Protein AF-A0AAN4NTK8-F1 (afdb_monomer_lite)

Sequence (173 aa):
MRVIFLRKEYLSLLPSMIASLFSANGVAAAIDLCQGYDIKASCHASRQSLSGITQVWSIADGQWLVFSDMTNNASGGAVFLQQGAEFTLSPENETGMTLFANNTVSGEYNNGGAIFAKENSTLNLTDVIFSGNVAGGYGGAIYSSGTNDTGAIDLRVTNAVFRNNIANGRVSQ

InterPro domains:
  IPR003368 Polymorphic outer membrane protein repeat [PF02415] (98-118)
  IPR003368 Polymorphic outer membrane protein repeat [PF02415] (127-145)
  IPR003368 Polymorphic outer membrane protein repeat [TIGR01376] (98-122)
  IPR003368 Polymorphic outer membrane protein repeat [TIGR01376] (124-146)
  IPR011050 Pectin lyase fold/virulence factor [SSF51126] (63-169)

Structure (mmCIF, N/CA/C/O backbone):
data_AF-A0AAN4NTK8-F1
#
_entry.id   AF-A0AAN4NTK8-F1
#
loop_
_atom_site.group_PDB
_atom_site.id
_atom_site.type_symbol
_atom_site.label_atom_id
_atom_site.label_alt_id
_atom_site.label_comp_id
_atom_site.label_asym_id
_atom_site.label_entity_id
_atom_site.label_seq_id
_atom_site.pdbx_PDB_ins_code
_atom_site.Cartn_x
_atom_site.Cartn_y
_atom_site.Cartn_z
_atom_site.occupancy
_atom_site.B_iso_or_equiv
_atom_site.auth_seq_id
_atom_site.auth_comp_id
_atom_site.auth_asym_id
_atom_site.auth_atom_id
_atom_site.pdbx_PDB_model_num
ATOM 1 N N . MET A 1 1 ? -1.405 -27.296 19.960 1.00 34.66 1 MET A N 1
ATOM 2 C CA . MET A 1 1 ? -2.327 -26.317 20.574 1.00 34.66 1 MET A CA 1
ATOM 3 C C . MET A 1 1 ? -2.120 -24.988 19.863 1.00 34.66 1 MET A C 1
ATOM 5 O O . MET A 1 1 ? -1.056 -24.406 20.000 1.00 34.66 1 MET A O 1
ATOM 9 N N . ARG A 1 2 ? -3.049 -24.586 18.989 1.00 31.59 2 ARG A N 1
ATOM 10 C CA . ARG A 1 2 ? -2.942 -23.360 18.183 1.00 31.59 2 ARG A CA 1
ATOM 11 C C . ARG A 1 2 ? -3.870 -22.336 18.824 1.00 31.59 2 ARG A C 1
ATOM 13 O O . ARG A 1 2 ? -5.082 -22.516 18.787 1.00 31.59 2 ARG A O 1
ATOM 20 N N . VAL A 1 3 ? -3.300 -21.342 19.496 1.00 30.58 3 VAL A N 1
ATOM 21 C CA . VAL A 1 3 ? -4.074 -20.270 20.128 1.00 30.58 3 VAL A CA 1
ATOM 22 C C . VAL A 1 3 ? -4.470 -19.297 19.024 1.00 30.58 3 VAL A C 1
ATOM 24 O O . VAL A 1 3 ? -3.618 -18.635 18.439 1.00 30.58 3 VAL A O 1
ATOM 27 N N . ILE A 1 4 ? -5.757 -19.286 18.687 1.00 40.16 4 ILE A N 1
ATOM 28 C CA . ILE A 1 4 ? -6.352 -18.325 17.760 1.00 40.16 4 ILE A CA 1
ATOM 29 C C . ILE A 1 4 ? -6.964 -17.230 18.633 1.00 40.16 4 ILE A C 1
ATOM 31 O O . ILE A 1 4 ? -7.921 -17.488 19.361 1.00 40.16 4 ILE A O 1
ATOM 35 N N . PHE A 1 5 ? -6.398 -16.025 18.596 1.00 38.41 5 PHE A N 1
ATOM 36 C CA . PHE A 1 5 ? -7.017 -14.856 19.215 1.00 38.41 5 PHE A CA 1
ATOM 37 C C . PHE A 1 5 ? -8.165 -14.392 18.314 1.00 38.41 5 PHE A C 1
ATOM 39 O O . PHE A 1 5 ? -7.945 -13.821 17.251 1.00 38.41 5 PHE A O 1
ATOM 46 N N . LEU A 1 6 ? -9.396 -14.708 18.713 1.00 38.41 6 LEU A N 1
ATOM 47 C CA . LEU A 1 6 ? -10.615 -14.318 18.008 1.00 38.41 6 LEU A CA 1
ATOM 48 C C . LEU A 1 6 ? -11.187 -13.054 18.664 1.00 38.41 6 LEU A C 1
ATOM 50 O O . LEU A 1 6 ? -11.708 -13.123 19.779 1.00 38.41 6 LEU A O 1
ATOM 54 N N . ARG A 1 7 ? -11.127 -11.903 17.978 1.00 54.16 7 ARG A N 1
ATOM 55 C CA . ARG A 1 7 ? -11.935 -10.727 18.345 1.00 54.16 7 ARG A CA 1
ATOM 56 C C . ARG A 1 7 ? -13.383 -11.044 17.960 1.00 54.16 7 ARG A C 1
ATOM 58 O O . ARG A 1 7 ? -13.676 -11.323 16.799 1.00 54.16 7 ARG A O 1
ATOM 65 N 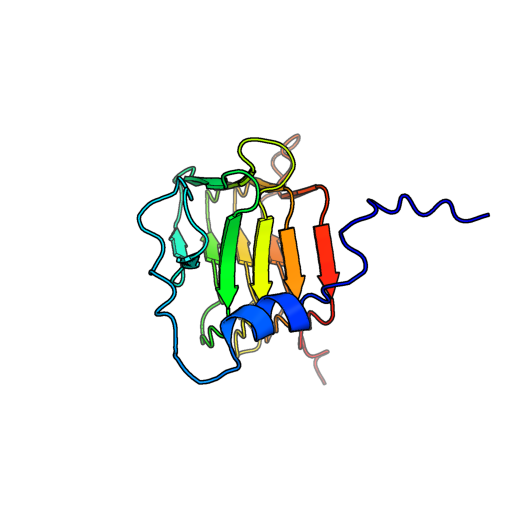N . LYS A 1 8 ? -14.266 -11.057 18.960 1.00 36.72 8 LYS A N 1
ATOM 66 C CA . LYS A 1 8 ? -15.611 -11.668 18.968 1.00 36.72 8 LYS A CA 1
ATOM 67 C C . LYS A 1 8 ? -16.603 -11.151 17.906 1.00 36.72 8 LYS A C 1
ATOM 69 O O . LYS A 1 8 ? -17.665 -11.741 17.760 1.00 36.72 8 LYS A O 1
ATOM 74 N N . GLU A 1 9 ? -16.255 -10.109 17.155 1.00 38.84 9 GLU A N 1
ATOM 75 C CA . GLU A 1 9 ? -17.143 -9.446 16.187 1.00 38.84 9 GLU A CA 1
ATOM 76 C C . GLU A 1 9 ? -16.691 -9.573 14.721 1.00 38.84 9 GLU A C 1
ATOM 78 O O . GLU A 1 9 ? -17.454 -9.255 13.819 1.00 38.84 9 GLU A O 1
ATOM 83 N N . TYR A 1 10 ? -15.497 -10.113 14.448 1.00 48.19 10 TYR A N 1
ATOM 84 C CA . TYR A 1 10 ? -14.993 -10.273 13.072 1.00 48.19 10 TYR A CA 1
ATOM 85 C C . TYR A 1 10 ? -15.469 -11.557 12.371 1.00 48.19 10 TYR A C 1
ATOM 87 O O . TYR A 1 10 ? -15.233 -11.744 11.179 1.00 48.19 10 TYR A O 1
ATOM 95 N N . LEU A 1 11 ? -16.123 -12.468 13.101 1.00 39.47 11 LEU A N 1
ATOM 96 C CA . LEU A 1 11 ? -16.438 -13.818 12.618 1.00 39.47 11 LEU A CA 1
ATOM 97 C C . LEU A 1 11 ? -17.642 -13.876 11.654 1.00 39.47 11 LEU A C 1
ATOM 99 O O . LEU A 1 11 ? -17.838 -14.907 11.016 1.00 39.47 11 LEU A O 1
ATOM 103 N N . SER A 1 12 ? -18.443 -12.815 11.510 1.00 41.75 12 SER A N 1
ATOM 104 C CA . SER A 1 12 ? -19.667 -12.867 10.690 1.00 41.75 12 SER A CA 1
ATOM 105 C C . SER A 1 12 ? -19.559 -12.222 9.311 1.00 41.75 12 SER A C 1
ATOM 107 O O . SER A 1 12 ? -20.428 -12.475 8.484 1.00 41.75 12 SER A O 1
ATOM 109 N N . LEU A 1 13 ? -18.519 -11.438 9.022 1.00 44.69 13 LEU A N 1
ATOM 110 C CA . LEU A 1 13 ? -18.407 -10.722 7.754 1.00 44.69 13 LEU A CA 1
ATOM 111 C C . LEU A 1 13 ? -17.110 -11.119 7.046 1.00 44.69 13 LEU A C 1
ATOM 113 O O . LEU A 1 13 ? -16.041 -10.556 7.263 1.00 44.69 13 LEU A O 1
ATOM 117 N N . LEU A 1 14 ? -17.203 -12.128 6.178 1.00 47.88 14 LEU A N 1
ATOM 118 C CA . LEU A 1 14 ? -16.151 -12.423 5.202 1.00 47.88 14 LEU A CA 1
ATOM 119 C C . LEU A 1 14 ? -15.798 -11.128 4.434 1.00 47.88 14 LEU A C 1
ATOM 121 O O . LEU A 1 14 ? -16.691 -10.317 4.201 1.00 47.88 14 LEU A O 1
ATOM 125 N N . PRO A 1 15 ? -14.564 -10.933 3.938 1.00 44.47 15 PRO A N 1
ATOM 126 C CA . PRO A 1 15 ? -14.230 -9.778 3.092 1.00 44.47 15 PRO A CA 1
ATOM 127 C C . PRO A 1 15 ? -15.183 -9.608 1.897 1.00 44.47 15 PRO A C 1
ATOM 129 O O . PRO A 1 15 ? -15.471 -8.495 1.476 1.00 44.47 15 PRO A O 1
ATOM 132 N N . SER A 1 16 ? -15.733 -10.723 1.399 1.00 41.62 16 SER A N 1
ATOM 133 C CA . SER A 1 16 ? -16.790 -10.737 0.387 1.00 41.62 16 SER A CA 1
ATOM 134 C C . SER A 1 16 ? -18.139 -10.241 0.906 1.00 41.62 16 SER A C 1
ATOM 136 O O . SER A 1 16 ? -18.848 -9.634 0.127 1.00 41.62 16 SER A O 1
ATOM 138 N N . MET A 1 17 ? -18.483 -10.468 2.182 1.00 42.59 17 MET A N 1
ATOM 139 C CA . MET A 1 17 ? -19.667 -9.887 2.829 1.00 42.59 17 MET A CA 1
ATOM 140 C C . MET A 1 17 ? -19.518 -8.389 3.083 1.00 42.59 17 MET A C 1
ATOM 142 O O . MET A 1 17 ? -20.499 -7.679 2.949 1.00 42.59 17 MET A O 1
ATOM 146 N N . ILE A 1 18 ? -18.316 -7.900 3.405 1.00 50.47 18 ILE A N 1
ATOM 147 C CA . ILE A 1 18 ? -18.048 -6.461 3.567 1.00 50.47 18 ILE A CA 1
ATOM 148 C C . ILE A 1 18 ? -18.113 -5.772 2.205 1.00 50.47 18 ILE A C 1
ATOM 150 O O . ILE A 1 18 ? -18.872 -4.831 2.054 1.00 50.47 18 ILE A O 1
ATOM 154 N N . ALA A 1 19 ? -17.450 -6.305 1.174 1.00 44.03 19 ALA A N 1
ATOM 155 C CA . ALA A 1 19 ? -17.593 -5.796 -0.192 1.00 44.03 19 ALA A CA 1
ATOM 156 C C . ALA A 1 19 ? -19.037 -5.923 -0.730 1.00 44.03 19 ALA A C 1
ATOM 158 O O . ALA A 1 19 ? -19.525 -5.022 -1.405 1.00 44.03 19 ALA A O 1
ATOM 159 N N . SER A 1 20 ? -19.768 -6.998 -0.398 1.00 41.03 20 SER A N 1
ATOM 160 C CA . SER A 1 20 ? -21.169 -7.165 -0.817 1.00 41.03 20 SER A CA 1
ATOM 161 C C . SER A 1 20 ? -22.178 -6.377 0.023 1.00 41.03 20 SER A C 1
ATOM 163 O O . SER A 1 20 ? -23.261 -6.093 -0.480 1.00 41.03 20 SER A O 1
ATOM 165 N N . LEU A 1 21 ? -21.840 -5.977 1.256 1.00 46.03 21 LEU A N 1
ATOM 166 C CA . LEU A 1 21 ? -22.595 -4.979 2.030 1.00 46.03 21 LEU A CA 1
ATOM 167 C C . LEU A 1 21 ? -22.632 -3.632 1.287 1.00 46.03 21 LEU A C 1
ATOM 169 O O . LEU A 1 21 ? -23.576 -2.870 1.467 1.00 46.03 21 LEU A O 1
ATOM 173 N N . PHE A 1 22 ? -21.671 -3.391 0.388 1.00 48.44 22 PHE A N 1
ATOM 174 C CA . PHE A 1 22 ? -21.628 -2.244 -0.522 1.00 48.44 22 PHE A CA 1
ATOM 175 C C . PHE A 1 22 ? -22.095 -2.566 -1.957 1.00 48.44 22 PHE A C 1
ATOM 177 O O . PHE A 1 22 ? -21.966 -1.724 -2.840 1.00 48.44 22 PHE A O 1
ATOM 184 N N . SER A 1 23 ? -22.624 -3.767 -2.237 1.00 42.94 23 SER A N 1
ATOM 185 C CA . SER A 1 23 ? -22.980 -4.172 -3.613 1.00 42.94 23 SER A CA 1
ATOM 186 C C . SER A 1 23 ? -24.283 -4.956 -3.800 1.00 42.94 23 SER A C 1
ATOM 188 O O . SER A 1 23 ? -24.574 -5.347 -4.928 1.00 42.94 23 SER A O 1
ATOM 190 N N . ALA A 1 24 ? -25.134 -5.156 -2.788 1.00 38.56 24 ALA A N 1
ATOM 191 C CA . ALA A 1 24 ? -26.448 -5.757 -3.052 1.00 38.56 24 ALA A CA 1
ATOM 192 C C . ALA A 1 24 ? -27.542 -5.369 -2.045 1.00 38.56 24 ALA A C 1
ATOM 194 O O . ALA A 1 24 ? -27.670 -5.992 -0.994 1.00 38.56 24 ALA A O 1
ATOM 195 N N . ASN A 1 25 ? -28.371 -4.374 -2.401 1.00 36.81 25 ASN A N 1
ATOM 196 C CA . ASN A 1 25 ? -29.813 -4.555 -2.667 1.00 36.81 25 ASN A CA 1
ATOM 197 C C . ASN A 1 25 ? -30.565 -3.208 -2.790 1.00 36.81 25 ASN A C 1
ATOM 199 O O . ASN A 1 25 ? -30.786 -2.503 -1.811 1.00 36.81 25 ASN A O 1
ATOM 203 N N . GLY A 1 26 ? -31.063 -2.905 -3.994 1.00 42.19 26 GLY A N 1
ATOM 204 C CA . GLY A 1 26 ? -32.320 -2.160 -4.201 1.00 42.19 26 GLY A CA 1
ATOM 205 C C . GLY A 1 26 ? -32.301 -0.630 -4.138 1.00 42.19 26 GLY A C 1
ATOM 206 O O . GLY A 1 26 ? -33.140 -0.004 -4.775 1.00 42.19 26 GLY A O 1
ATOM 207 N N . VAL A 1 27 ? -31.331 -0.019 -3.470 1.00 37.91 27 VAL A N 1
ATOM 208 C CA . VAL A 1 27 ? -30.954 1.386 -3.657 1.00 37.91 27 VAL A CA 1
ATOM 209 C C . VAL A 1 27 ? -29.438 1.420 -3.586 1.00 37.91 27 VAL A C 1
ATOM 211 O O . VAL A 1 27 ? -28.858 1.016 -2.582 1.00 37.91 27 VAL A O 1
ATOM 214 N N . ALA A 1 28 ? -28.777 1.835 -4.664 1.00 41.22 28 ALA A N 1
ATOM 215 C CA . ALA A 1 28 ? -27.375 2.203 -4.572 1.00 41.22 28 ALA A CA 1
ATOM 216 C C . ALA A 1 28 ? -27.328 3.418 -3.642 1.00 41.22 28 ALA A C 1
ATOM 218 O O . ALA A 1 28 ? -27.560 4.543 -4.080 1.00 41.22 28 ALA A O 1
ATOM 219 N N . ALA A 1 29 ? -27.117 3.198 -2.341 1.00 42.44 29 ALA A N 1
ATOM 220 C CA . ALA A 1 29 ? -26.566 4.252 -1.515 1.00 42.44 29 ALA A CA 1
ATOM 221 C C . ALA A 1 29 ? -25.244 4.583 -2.200 1.00 42.44 29 ALA A C 1
ATOM 223 O O . ALA A 1 29 ? -24.347 3.741 -2.240 1.00 42.44 29 ALA A O 1
ATOM 224 N N . ALA A 1 30 ? -25.202 5.728 -2.881 1.00 48.19 30 ALA A N 1
ATOM 225 C CA . ALA A 1 30 ? -23.987 6.234 -3.477 1.00 48.19 30 ALA A CA 1
ATOM 226 C C . ALA A 1 30 ? -22.986 6.346 -2.330 1.00 48.19 30 ALA A C 1
ATOM 228 O O . ALA A 1 30 ? -23.097 7.213 -1.472 1.00 48.19 30 ALA A O 1
ATOM 229 N N . ILE A 1 31 ? -22.097 5.367 -2.245 1.00 54.97 31 ILE A N 1
ATOM 230 C CA . ILE A 1 31 ? -20.922 5.428 -1.397 1.00 54.97 31 ILE A CA 1
ATOM 231 C C . ILE A 1 31 ? -20.130 6.628 -1.891 1.00 54.97 31 ILE A C 1
ATOM 233 O O . ILE A 1 31 ? -19.714 6.676 -3.052 1.00 54.97 31 ILE A O 1
ATOM 237 N N . ASP A 1 32 ? -20.005 7.629 -1.029 1.00 71.06 32 ASP A N 1
ATOM 238 C CA . ASP A 1 32 ? -19.276 8.833 -1.375 1.00 71.06 32 ASP A CA 1
ATOM 239 C C . ASP A 1 32 ? -17.838 8.462 -1.747 1.00 71.06 32 ASP A C 1
ATOM 241 O O . ASP A 1 32 ? -17.221 7.546 -1.185 1.00 71.06 32 ASP A O 1
ATOM 245 N N . LEU A 1 33 ? -17.301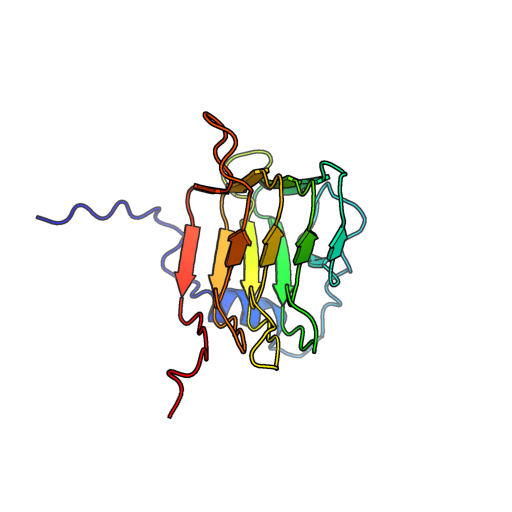 9.176 -2.731 1.00 80.75 33 LEU A N 1
ATOM 246 C CA . LEU A 1 33 ? -15.880 9.107 -3.027 1.00 80.75 33 LEU A CA 1
ATOM 247 C C . LEU A 1 33 ? -15.126 9.763 -1.877 1.00 80.75 33 LEU A C 1
ATOM 249 O O . LEU A 1 33 ? -15.458 10.890 -1.494 1.00 80.75 33 LEU A O 1
ATOM 253 N N . CYS A 1 34 ? -14.102 9.082 -1.363 1.00 82.50 34 CYS A N 1
ATOM 254 C CA . CYS A 1 34 ? -13.292 9.616 -0.274 1.00 82.50 34 CYS A CA 1
ATOM 255 C C . CYS A 1 34 ? -12.790 11.027 -0.617 1.00 82.50 34 CYS A C 1
ATOM 257 O O . CYS A 1 34 ? -12.194 11.247 -1.674 1.00 82.50 34 CYS A O 1
ATOM 259 N N . GLN A 1 35 ? -13.038 11.981 0.281 1.00 75.50 35 GLN A N 1
ATOM 260 C CA . GLN A 1 35 ? -12.512 13.340 0.195 1.00 75.50 35 GLN A CA 1
ATOM 261 C C . GLN A 1 35 ? -11.361 13.471 1.193 1.00 75.50 35 GLN A C 1
ATOM 263 O O . GLN A 1 35 ? -11.584 13.490 2.401 1.00 75.50 35 GLN A O 1
ATOM 268 N N . GLY A 1 36 ? -10.130 13.568 0.692 1.00 83.88 36 GLY A N 1
ATOM 269 C CA . GLY A 1 36 ? -8.940 13.689 1.537 1.00 83.88 36 GLY A CA 1
ATOM 270 C C . GLY A 1 36 ? -8.531 12.387 2.236 1.00 83.88 36 GLY A C 1
ATOM 271 O O . GLY A 1 36 ? -8.957 11.298 1.854 1.00 83.88 36 GLY A O 1
ATOM 272 N N . TYR A 1 37 ? -7.653 12.524 3.234 1.00 89.44 37 TYR A N 1
ATOM 273 C CA . TYR A 1 37 ? -6.970 11.405 3.898 1.00 89.44 37 TYR A CA 1
ATOM 274 C C . TYR A 1 37 ? -7.518 11.086 5.299 1.00 89.44 37 TYR A C 1
ATOM 276 O O . TYR A 1 37 ? -7.242 10.013 5.830 1.00 89.44 37 TYR A O 1
ATOM 284 N N . ASP A 1 38 ? -8.332 11.980 5.869 1.00 93.19 38 ASP A N 1
ATOM 285 C CA . ASP A 1 38 ? -9.042 11.765 7.132 1.00 93.19 38 ASP A CA 1
ATOM 286 C C . ASP A 1 38 ? -10.435 11.188 6.853 1.00 93.19 38 ASP A C 1
ATOM 288 O O . ASP A 1 38 ? -11.382 11.899 6.505 1.00 93.19 38 ASP A O 1
ATOM 292 N N . ILE A 1 39 ? -10.571 9.875 7.003 1.00 93.44 39 ILE A N 1
ATOM 293 C CA . ILE A 1 39 ? -11.774 9.132 6.637 1.00 93.44 39 ILE A CA 1
ATOM 294 C C . ILE A 1 39 ? -12.744 9.119 7.817 1.00 93.44 39 ILE A C 1
ATOM 296 O O . ILE A 1 39 ? -12.691 8.254 8.691 1.00 93.44 39 ILE A O 1
ATOM 300 N N . LYS A 1 40 ? -13.647 10.106 7.839 1.00 91.56 40 LYS A N 1
ATOM 301 C CA . LYS A 1 40 ? -14.687 10.253 8.877 1.00 91.56 40 LYS A CA 1
ATOM 302 C C . LYS A 1 40 ? -15.959 9.451 8.604 1.00 91.56 40 LYS A C 1
ATOM 304 O O . LYS A 1 40 ? -16.734 9.209 9.525 1.00 91.56 40 LYS A O 1
ATOM 309 N N . ALA A 1 41 ? -16.161 9.033 7.360 1.00 88.94 41 ALA A N 1
ATOM 310 C CA . ALA A 1 41 ? -17.252 8.170 6.936 1.00 88.94 41 ALA A CA 1
ATOM 311 C C . ALA A 1 41 ? -16.720 7.143 5.937 1.00 88.94 41 ALA A C 1
ATOM 313 O O . ALA A 1 41 ? -15.813 7.443 5.162 1.00 88.94 41 ALA A O 1
ATOM 314 N N . SER A 1 42 ? -17.283 5.938 5.968 1.00 89.12 42 SER A N 1
ATOM 315 C CA . SER A 1 42 ? -16.896 4.856 5.065 1.00 89.12 42 SER A CA 1
ATOM 316 C C . SER A 1 42 ? -17.079 5.268 3.605 1.00 89.12 42 SER A C 1
ATOM 318 O O . SER A 1 42 ? -18.132 5.786 3.238 1.00 89.12 42 SER A O 1
ATOM 320 N N . CYS A 1 43 ? -16.065 5.036 2.776 1.00 88.25 43 CYS A N 1
ATOM 321 C CA . CYS A 1 43 ? -16.023 5.554 1.412 1.00 88.25 43 CYS A CA 1
ATOM 322 C C . CYS A 1 43 ? -15.200 4.664 0.478 1.00 88.25 43 CYS A C 1
ATOM 324 O O . CYS A 1 43 ? -14.370 3.856 0.911 1.00 88.25 43 CYS A O 1
ATOM 326 N N . HIS A 1 44 ? -15.413 4.846 -0.827 1.00 90.31 44 HIS A N 1
ATOM 327 C CA . HIS A 1 44 ? -14.547 4.264 -1.848 1.00 90.31 44 HIS A CA 1
ATOM 328 C C . HIS A 1 44 ? -13.530 5.291 -2.327 1.00 90.31 44 HIS A C 1
ATOM 330 O O . HIS A 1 44 ? -13.869 6.416 -2.699 1.00 90.31 44 HIS A O 1
ATOM 336 N N . ALA A 1 45 ? -12.268 4.890 -2.339 1.00 91.81 45 ALA A N 1
ATOM 337 C CA . ALA A 1 45 ? -11.188 5.695 -2.867 1.00 91.81 45 ALA A CA 1
ATOM 338 C C . ALA A 1 45 ? -10.929 5.346 -4.333 1.00 91.81 45 ALA A C 1
ATOM 340 O O . ALA A 1 45 ? -11.032 4.195 -4.763 1.00 91.81 45 ALA A O 1
ATOM 341 N N . SER A 1 46 ? -10.562 6.362 -5.107 1.00 91.81 46 SER A N 1
ATOM 342 C CA . SER A 1 46 ? -10.038 6.190 -6.457 1.00 91.81 46 SER A CA 1
ATOM 343 C C . SER A 1 46 ? -8.586 5.704 -6.425 1.00 91.81 46 SER A C 1
ATOM 345 O O . SER A 1 46 ? -7.926 5.706 -5.380 1.00 91.81 46 SER A O 1
ATOM 347 N N . ARG A 1 47 ? -8.070 5.290 -7.588 1.00 92.75 47 ARG A N 1
ATOM 348 C CA . ARG A 1 47 ? -6.668 4.890 -7.742 1.00 92.75 47 ARG A CA 1
ATOM 349 C C . ARG A 1 47 ? -5.726 6.020 -7.324 1.00 92.75 47 ARG A C 1
ATOM 351 O O . ARG A 1 47 ? -5.882 7.155 -7.768 1.00 92.75 47 ARG A O 1
ATOM 358 N N . GLN A 1 48 ? -4.702 5.680 -6.552 1.00 93.06 48 GLN A N 1
ATOM 359 C CA . GLN A 1 48 ? -3.657 6.595 -6.111 1.00 93.06 48 GLN A CA 1
ATOM 360 C C . GLN A 1 48 ? -2.377 6.383 -6.922 1.00 93.06 48 GLN A C 1
ATOM 362 O O . GLN A 1 48 ? -1.935 5.255 -7.148 1.00 93.06 48 GLN A O 1
ATOM 367 N N . SER A 1 49 ? -1.762 7.483 -7.345 1.00 92.12 49 SER A N 1
ATOM 368 C CA . SER A 1 49 ? -0.469 7.497 -8.030 1.00 92.12 49 SER A CA 1
ATOM 369 C C . SER A 1 49 ? 0.398 8.564 -7.379 1.00 92.12 49 SER A C 1
ATOM 371 O O . SER A 1 49 ? 0.193 9.751 -7.626 1.00 92.12 49 SER A O 1
ATOM 373 N N . LEU A 1 50 ? 1.321 8.153 -6.511 1.00 87.06 50 LEU A N 1
ATOM 374 C CA . LEU A 1 50 ? 2.063 9.056 -5.624 1.00 87.06 50 LEU A CA 1
ATOM 375 C C . LEU A 1 50 ? 3.573 8.766 -5.706 1.00 87.06 50 LEU A C 1
ATOM 377 O O . LEU A 1 50 ? 3.994 7.705 -6.161 1.00 87.06 50 LEU A O 1
ATOM 381 N N . SER A 1 51 ? 4.407 9.719 -5.292 1.00 84.00 51 SER A N 1
ATOM 382 C CA . SER A 1 51 ? 5.870 9.571 -5.283 1.00 84.00 51 SER A CA 1
ATOM 383 C C . SER A 1 51 ? 6.489 10.617 -4.360 1.00 84.00 51 SER A C 1
ATOM 385 O O . SER A 1 51 ? 6.160 11.792 -4.494 1.00 84.00 51 SER A O 1
ATOM 387 N N . GLY A 1 52 ? 7.378 10.222 -3.444 1.00 72.50 52 GLY A N 1
ATOM 388 C CA . GLY A 1 52 ? 8.145 11.164 -2.612 1.00 72.50 52 GLY A CA 1
ATOM 389 C C . GLY A 1 52 ? 7.343 12.000 -1.603 1.00 72.50 52 GLY A C 1
ATOM 390 O O . GLY A 1 52 ? 7.888 12.955 -1.060 1.00 72.50 52 GLY A O 1
ATOM 391 N N . ILE A 1 53 ? 6.062 11.689 -1.367 1.00 73.88 53 ILE A N 1
ATOM 392 C CA . ILE A 1 53 ? 5.194 12.397 -0.413 1.00 73.88 53 ILE A CA 1
ATOM 393 C C . ILE A 1 53 ? 4.667 11.388 0.603 1.00 73.88 53 ILE A C 1
ATOM 395 O O . ILE A 1 53 ? 3.983 10.439 0.217 1.00 73.88 53 ILE A O 1
ATOM 399 N N . THR A 1 54 ? 4.917 11.632 1.891 1.00 74.69 54 THR A N 1
ATOM 400 C CA . THR A 1 54 ? 4.283 10.886 2.980 1.00 74.69 54 THR A CA 1
ATOM 401 C C . THR A 1 54 ? 2.794 11.225 3.013 1.00 74.69 54 THR A C 1
ATOM 403 O O . THR A 1 54 ? 2.400 12.334 3.375 1.00 74.69 54 THR A O 1
ATOM 406 N N . GLN A 1 55 ? 1.953 10.270 2.625 1.00 76.94 55 GLN A N 1
ATOM 407 C CA . GLN A 1 55 ? 0.508 10.357 2.822 1.00 76.94 55 GLN A CA 1
ATOM 408 C C . GLN A 1 55 ? 0.105 9.433 3.959 1.00 76.94 55 GLN A C 1
ATOM 410 O O . GLN A 1 55 ? 0.343 8.224 3.900 1.00 76.94 55 GLN A O 1
ATOM 415 N N . VAL A 1 56 ? -0.485 10.031 4.991 1.00 89.81 56 VAL A N 1
ATOM 416 C CA . VAL A 1 56 ? -1.051 9.330 6.139 1.00 89.81 56 VAL A CA 1
ATOM 417 C C . VAL A 1 56 ? -2.555 9.369 5.981 1.00 89.81 56 VAL A C 1
ATOM 419 O O . VAL A 1 56 ? -3.150 10.441 6.051 1.00 89.81 56 VAL A O 1
ATOM 422 N N . TRP A 1 57 ? -3.154 8.211 5.742 1.00 93.69 57 TRP A N 1
ATOM 423 C CA . TRP A 1 57 ? -4.598 8.080 5.800 1.00 93.69 57 TRP A CA 1
ATOM 424 C C . TRP A 1 57 ? -4.985 7.603 7.186 1.00 93.69 57 TRP A C 1
ATOM 426 O O . TRP A 1 57 ? -4.430 6.627 7.700 1.00 93.69 57 TRP A O 1
ATOM 436 N N . SER A 1 58 ? -5.951 8.306 7.753 1.00 95.00 58 SER A N 1
ATOM 437 C CA . SER A 1 58 ? -6.431 8.134 9.109 1.00 95.00 58 SER A CA 1
ATOM 438 C C . SER A 1 58 ? -7.894 7.712 9.055 1.00 95.00 58 SER A C 1
ATOM 440 O O . SER A 1 58 ? -8.734 8.462 8.559 1.00 95.00 58 SER A O 1
ATOM 442 N N . ILE A 1 59 ? -8.207 6.491 9.493 1.00 94.81 59 ILE A N 1
ATOM 443 C CA . ILE A 1 59 ? -9.559 5.928 9.377 1.00 94.81 59 ILE A CA 1
ATOM 444 C C . ILE A 1 59 ? -10.260 5.971 10.734 1.00 94.81 59 ILE A C 1
ATOM 446 O O . ILE A 1 59 ? -9.828 5.313 11.681 1.00 94.81 59 ILE A O 1
ATOM 450 N N . ALA A 1 60 ? -11.355 6.727 10.832 1.00 93.44 60 ALA A N 1
ATOM 451 C CA . ALA A 1 60 ? -12.135 6.830 12.060 1.00 93.44 60 ALA A CA 1
ATOM 452 C C . ALA A 1 60 ? -12.731 5.475 12.486 1.00 93.44 60 ALA A C 1
ATOM 454 O O . ALA A 1 60 ? -12.929 4.566 11.676 1.00 93.44 60 ALA A O 1
ATOM 455 N N . ASP A 1 61 ? -13.054 5.351 13.774 1.00 88.88 61 ASP A N 1
ATOM 456 C CA . ASP A 1 61 ? -13.604 4.118 14.335 1.00 88.88 61 ASP A CA 1
ATOM 457 C C . ASP A 1 61 ? -14.875 3.642 13.614 1.00 88.88 61 ASP A C 1
ATOM 459 O O . ASP A 1 61 ? -15.792 4.409 13.301 1.00 88.88 61 ASP A O 1
ATOM 463 N N . GLY A 1 62 ? -14.906 2.339 13.335 1.00 85.81 62 GLY A N 1
ATOM 464 C CA . GLY A 1 62 ? -15.969 1.667 12.594 1.00 85.81 62 GLY A CA 1
ATOM 465 C C . GLY A 1 62 ? -16.066 2.043 11.113 1.00 85.81 62 GLY A C 1
ATOM 466 O O . GLY A 1 62 ? -16.967 1.537 10.442 1.00 85.81 62 GLY A O 1
ATOM 467 N N . GLN A 1 63 ? -15.185 2.907 10.592 1.00 90.75 63 GLN A N 1
ATOM 468 C CA . GLN A 1 63 ? -15.209 3.323 9.190 1.00 90.75 63 GLN A CA 1
ATOM 469 C C . GLN A 1 63 ? -14.307 2.471 8.304 1.00 90.75 63 GLN A C 1
ATOM 471 O O . GLN A 1 63 ? -13.341 1.852 8.754 1.00 90.75 63 GLN A O 1
ATOM 476 N N . TRP A 1 64 ? -14.644 2.470 7.015 1.00 91.50 64 TRP A N 1
ATOM 477 C CA . TRP A 1 64 ? -13.962 1.703 5.986 1.00 91.50 64 TRP A CA 1
ATOM 478 C C . TRP A 1 64 ? -13.424 2.600 4.880 1.00 91.50 64 TRP A C 1
ATOM 480 O O . TRP A 1 64 ? -14.170 3.342 4.244 1.00 91.50 64 TRP A O 1
ATOM 490 N N . LEU A 1 65 ? -12.134 2.457 4.602 1.00 93.50 65 LEU A N 1
ATOM 491 C CA . LEU A 1 65 ? -11.509 2.942 3.380 1.00 93.50 65 LEU A CA 1
ATOM 492 C C . LEU A 1 65 ? -11.432 1.791 2.376 1.00 93.50 65 LEU A C 1
ATOM 494 O O . LEU A 1 65 ? -10.789 0.777 2.649 1.00 93.50 65 LEU A O 1
ATOM 498 N N . VAL A 1 66 ? -12.079 1.921 1.217 1.00 94.56 66 VAL A N 1
ATOM 499 C CA . VAL A 1 66 ? -12.161 0.823 0.242 1.00 94.56 66 VAL A CA 1
ATOM 500 C C . VAL A 1 66 ? -11.510 1.194 -1.088 1.00 94.56 66 VAL A C 1
ATOM 502 O O . VAL A 1 66 ? -11.924 2.133 -1.760 1.00 94.56 66 VAL A O 1
ATOM 505 N N . PHE A 1 67 ? -10.539 0.389 -1.512 1.00 94.06 67 PHE A N 1
ATOM 506 C CA . PHE A 1 67 ? -9.965 0.382 -2.855 1.00 94.06 67 PHE A CA 1
ATOM 507 C C . PHE A 1 67 ? -10.365 -0.917 -3.552 1.00 94.06 67 PHE A C 1
ATOM 509 O O . PHE A 1 67 ? -9.844 -1.989 -3.222 1.00 94.06 67 PHE A O 1
ATOM 516 N N . SER A 1 68 ? -11.300 -0.852 -4.498 1.00 93.94 68 SER A N 1
ATOM 517 C CA . SER A 1 68 ? -11.831 -2.068 -5.114 1.00 93.94 68 SER A CA 1
ATOM 518 C C . SER A 1 68 ? -12.062 -1.995 -6.614 1.00 93.94 68 SER A C 1
ATOM 520 O O . SER A 1 68 ? -12.236 -0.917 -7.179 1.00 93.94 68 SER A O 1
ATOM 522 N N . ASP A 1 69 ? -12.033 -3.180 -7.228 1.00 93.44 69 ASP A N 1
ATOM 523 C CA . ASP A 1 69 ? -12.433 -3.456 -8.611 1.00 93.44 69 ASP A CA 1
ATOM 524 C C . ASP A 1 69 ? -11.681 -2.624 -9.668 1.00 93.44 69 ASP A C 1
ATOM 526 O O . ASP A 1 69 ? -12.158 -2.389 -10.781 1.00 93.44 69 ASP A O 1
ATOM 530 N N . MET A 1 70 ? -10.458 -2.195 -9.346 1.00 92.56 70 MET A N 1
ATOM 531 C CA . MET A 1 70 ? -9.626 -1.428 -10.267 1.00 92.56 70 MET A CA 1
ATOM 532 C C . MET A 1 70 ? -8.884 -2.362 -11.218 1.00 92.56 70 MET A C 1
ATOM 534 O O . MET A 1 70 ? -8.099 -3.200 -10.783 1.00 92.56 70 MET A O 1
ATOM 538 N N . THR A 1 71 ? -9.081 -2.187 -12.525 1.00 92.88 71 THR A N 1
ATOM 539 C CA . THR A 1 71 ? -8.341 -2.923 -13.562 1.00 92.88 71 THR A CA 1
ATOM 540 C C . THR A 1 71 ? -7.414 -1.971 -14.305 1.00 92.88 71 THR A C 1
ATOM 542 O O . THR A 1 71 ? -7.878 -1.036 -14.950 1.00 92.88 71 THR A O 1
ATOM 545 N N . ASN A 1 72 ? -6.103 -2.202 -14.221 1.00 89.50 72 ASN A N 1
ATOM 546 C CA . ASN A 1 72 ? -5.086 -1.336 -14.817 1.00 89.50 72 ASN A CA 1
ATOM 547 C C . ASN A 1 72 ? -4.043 -2.135 -15.612 1.00 89.50 72 ASN A C 1
ATOM 549 O O . ASN A 1 72 ? -3.831 -3.328 -15.404 1.00 89.50 72 ASN A O 1
ATOM 553 N N . ASN A 1 73 ? -3.346 -1.458 -16.521 1.00 88.56 73 ASN A N 1
ATOM 554 C CA . ASN A 1 73 ? -2.210 -1.998 -17.278 1.00 88.56 73 ASN A CA 1
ATOM 555 C C . ASN A 1 73 ? -0.861 -1.434 -16.793 1.00 88.56 73 ASN A C 1
ATOM 557 O O . ASN A 1 73 ? 0.137 -1.508 -17.508 1.00 88.56 73 ASN A O 1
ATOM 561 N N . ALA A 1 74 ? -0.848 -0.877 -15.583 1.00 91.06 74 ALA A N 1
ATOM 562 C CA . ALA A 1 74 ? 0.328 -0.418 -14.862 1.00 91.06 74 ALA A CA 1
ATOM 563 C C . ALA A 1 74 ? 0.277 -0.991 -13.440 1.00 91.06 74 ALA A C 1
ATOM 565 O O . ALA A 1 74 ? -0.817 -1.172 -12.901 1.00 91.06 74 ALA A O 1
ATOM 566 N N . SER A 1 75 ? 1.443 -1.272 -12.851 1.00 94.81 75 SER A N 1
ATOM 567 C CA . SER A 1 75 ? 1.591 -1.776 -11.477 1.00 94.81 75 SER A CA 1
ATOM 568 C C . SER A 1 75 ? 0.753 -1.003 -10.449 1.00 94.81 75 SER A C 1
ATOM 570 O O . SER A 1 75 ? 0.418 0.162 -10.664 1.00 94.81 75 SER A O 1
ATOM 572 N N . GLY A 1 76 ? 0.453 -1.618 -9.302 1.00 95.19 76 GLY A N 1
ATOM 573 C CA . GLY A 1 76 ? -0.273 -0.940 -8.226 1.00 95.19 76 GLY A CA 1
ATOM 574 C C . GLY A 1 76 ? -1.706 -0.637 -8.636 1.00 95.19 76 GLY A C 1
ATOM 575 O O . GLY A 1 76 ? -2.037 0.515 -8.931 1.00 95.19 76 GLY A O 1
ATOM 576 N N . GLY A 1 77 ? -2.543 -1.672 -8.739 1.00 94.31 77 GLY A N 1
ATOM 577 C CA . GLY A 1 77 ? -3.902 -1.532 -9.272 1.00 94.31 77 GLY A CA 1
ATOM 578 C C . GLY A 1 77 ? -4.719 -0.477 -8.528 1.00 94.31 77 GLY A C 1
ATOM 579 O O . GLY A 1 77 ? -5.424 0.297 -9.169 1.00 94.31 77 GLY A O 1
ATOM 580 N N . ALA A 1 78 ? -4.529 -0.380 -7.212 1.00 95.69 78 ALA A N 1
ATOM 581 C CA . ALA A 1 78 ? -5.103 0.652 -6.358 1.00 95.69 78 ALA A CA 1
ATOM 582 C C . ALA A 1 78 ? -4.121 1.772 -6.004 1.00 95.69 78 ALA A C 1
ATOM 584 O O . ALA A 1 78 ? -4.496 2.940 -6.027 1.00 95.69 78 ALA A O 1
ATOM 585 N N . VAL A 1 79 ? -2.876 1.437 -5.665 1.00 95.62 79 VAL A N 1
ATOM 586 C CA . VAL A 1 79 ? -1.862 2.406 -5.230 1.00 95.62 79 VAL A CA 1
ATOM 587 C C . VAL A 1 79 ? -0.552 2.109 -5.940 1.00 95.62 79 VAL A C 1
ATOM 589 O O . VAL A 1 79 ? -0.016 1.009 -5.832 1.00 95.62 79 VAL A O 1
ATOM 592 N N . PHE A 1 80 ? -0.008 3.096 -6.638 1.00 94.81 80 PHE A N 1
ATOM 593 C CA . PHE A 1 80 ? 1.258 2.988 -7.357 1.00 94.81 80 PHE A CA 1
ATOM 594 C C . PHE A 1 80 ? 2.278 3.988 -6.823 1.00 94.81 80 PHE A C 1
ATOM 596 O O . PHE A 1 80 ? 2.018 5.187 -6.897 1.00 94.81 80 PHE A O 1
ATOM 603 N N . LEU A 1 81 ? 3.432 3.506 -6.346 1.00 89.75 81 LEU A N 1
ATOM 604 C CA . LEU A 1 81 ? 4.545 4.315 -5.839 1.00 89.75 81 LEU A CA 1
ATOM 605 C C . LEU A 1 81 ? 5.903 3.787 -6.325 1.00 89.75 81 LEU A C 1
ATOM 607 O O . LEU A 1 81 ? 6.087 2.584 -6.491 1.00 89.75 81 LEU A O 1
ATOM 611 N N . GLN A 1 82 ? 6.887 4.666 -6.518 1.00 85.44 82 GLN A N 1
ATOM 612 C CA . GLN A 1 82 ? 8.268 4.319 -6.880 1.00 85.44 82 GLN A CA 1
ATOM 613 C C . GLN A 1 82 ? 9.253 5.431 -6.464 1.00 85.44 82 GLN A C 1
ATOM 615 O O . GLN A 1 82 ? 8.859 6.582 -6.374 1.00 85.44 82 GLN A O 1
ATOM 620 N N . GLN A 1 83 ? 10.530 5.087 -6.285 1.00 79.75 83 GLN A N 1
ATOM 621 C CA . GLN A 1 83 ? 11.714 5.956 -6.120 1.00 79.75 83 GLN A CA 1
ATOM 622 C C . GLN A 1 83 ? 11.587 7.080 -5.078 1.00 79.75 83 GLN A C 1
ATOM 624 O O . GLN A 1 83 ? 11.707 8.257 -5.400 1.00 79.75 83 GLN A O 1
ATOM 629 N N . GLY A 1 84 ? 11.354 6.697 -3.822 1.00 74.31 84 GLY A N 1
ATOM 630 C CA . GLY A 1 84 ? 11.180 7.589 -2.667 1.00 74.31 84 GLY A CA 1
ATOM 631 C C . GLY A 1 84 ? 9.848 7.384 -1.944 1.00 74.31 84 GLY A C 1
ATOM 632 O O . GLY A 1 84 ? 9.298 8.319 -1.375 1.00 74.31 84 GLY A O 1
ATOM 633 N N . ALA A 1 85 ? 9.243 6.206 -2.087 1.00 77.00 85 ALA A N 1
ATOM 634 C CA . ALA A 1 85 ? 7.833 6.003 -1.779 1.00 77.00 85 ALA A CA 1
ATOM 635 C C . ALA A 1 85 ? 7.540 5.895 -0.272 1.00 77.00 85 ALA A C 1
ATOM 637 O O . ALA A 1 85 ? 8.111 5.073 0.410 1.00 77.00 85 ALA A O 1
ATOM 638 N N . GLU A 1 86 ? 6.554 6.587 0.272 1.00 79.94 86 GLU A N 1
ATOM 639 C CA . GLU A 1 86 ? 6.064 6.297 1.625 1.00 79.94 86 GLU A CA 1
ATOM 640 C C . GLU A 1 86 ? 4.546 6.300 1.606 1.00 79.94 86 GLU A C 1
ATOM 642 O O . GLU A 1 86 ? 3.925 7.091 0.899 1.00 79.94 86 GLU A O 1
ATOM 647 N N . PHE A 1 87 ? 3.933 5.397 2.358 1.00 91.56 87 PHE A N 1
ATOM 648 C CA . PHE A 1 87 ? 2.483 5.276 2.406 1.00 91.56 87 PHE A CA 1
ATOM 649 C C . PHE A 1 87 ? 2.078 4.718 3.753 1.00 91.56 87 PHE A C 1
ATOM 651 O O . PHE A 1 87 ? 2.485 3.615 4.121 1.00 91.56 87 PHE A O 1
ATOM 658 N N . THR A 1 88 ? 1.287 5.488 4.490 1.00 93.88 88 THR A N 1
ATOM 659 C CA . THR A 1 88 ? 0.789 5.075 5.796 1.00 93.88 88 THR A CA 1
AT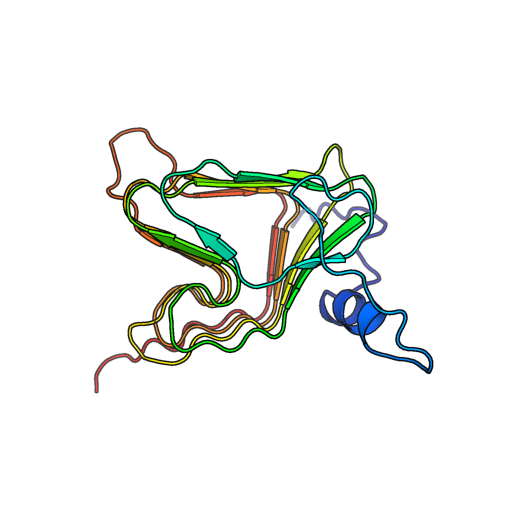OM 660 C C . THR A 1 88 ? -0.726 5.000 5.758 1.00 93.88 88 THR A C 1
ATOM 662 O O . THR A 1 88 ? -1.396 5.970 5.409 1.00 93.88 88 THR A O 1
ATOM 665 N N . LEU A 1 89 ? -1.250 3.840 6.135 1.00 94.12 89 LEU A N 1
ATOM 666 C CA . LEU A 1 89 ? -2.663 3.614 6.396 1.00 94.12 89 LEU A CA 1
ATOM 667 C C . LEU A 1 89 ? -2.793 3.153 7.843 1.00 94.12 89 LEU A C 1
ATOM 669 O O . LEU A 1 89 ? -2.242 2.112 8.218 1.00 94.12 89 LEU A O 1
ATOM 673 N N . SER A 1 90 ? -3.519 3.918 8.643 1.00 94.56 90 SER A N 1
ATOM 674 C CA . SER A 1 90 ? -3.764 3.582 10.039 1.00 94.56 90 SER A CA 1
ATOM 675 C C . SER A 1 90 ? -5.171 3.982 10.456 1.00 94.56 90 SER A C 1
ATOM 677 O O . SER A 1 90 ? -5.668 5.023 10.022 1.00 94.56 90 SER A O 1
ATOM 679 N N . PRO A 1 91 ? -5.822 3.207 11.328 1.00 93.25 91 PRO A N 1
ATOM 680 C CA . PRO A 1 91 ? -6.985 3.720 12.030 1.00 93.25 91 PRO A CA 1
ATOM 681 C C . PRO A 1 91 ? -6.598 4.875 12.967 1.00 93.25 91 PRO A C 1
ATOM 683 O O . PRO A 1 91 ? -5.455 4.973 13.414 1.00 93.25 91 PRO A O 1
ATOM 686 N N . GLU A 1 92 ? -7.572 5.724 13.295 1.00 91.00 92 GLU A N 1
ATOM 687 C CA . GLU A 1 92 ? -7.447 6.719 14.370 1.00 91.00 92 GLU A CA 1
ATOM 688 C C . GLU A 1 92 ? -7.306 6.037 15.731 1.00 91.00 92 GLU A C 1
ATOM 690 O O . GLU A 1 92 ? -6.481 6.451 16.540 1.00 91.00 92 GLU A O 1
ATOM 695 N N . ASN A 1 93 ? -8.086 4.972 15.955 1.00 85.38 93 ASN A N 1
ATOM 696 C CA . ASN A 1 93 ? -8.021 4.135 17.151 1.00 85.38 93 ASN A CA 1
ATOM 697 C C . ASN A 1 93 ? -8.033 2.642 16.770 1.00 85.38 93 ASN A C 1
ATOM 699 O O . ASN A 1 93 ? -7.190 2.203 16.004 1.00 85.38 93 ASN A O 1
ATOM 703 N N . GLU A 1 94 ? -8.945 1.827 17.309 1.00 81.50 94 GLU A N 1
ATOM 704 C CA . GLU A 1 94 ? -8.856 0.362 17.205 1.00 81.50 94 GLU A CA 1
ATOM 705 C C . GLU A 1 94 ? -9.691 -0.263 16.082 1.00 81.50 94 GLU A C 1
ATOM 707 O O . GLU A 1 94 ? -9.550 -1.460 15.826 1.00 81.50 94 GLU A O 1
ATOM 712 N N . THR A 1 95 ? -10.642 0.464 15.487 1.00 86.75 95 THR A N 1
ATOM 713 C CA . THR A 1 95 ? -11.700 -0.196 14.693 1.00 86.75 95 THR A CA 1
ATOM 714 C C . THR A 1 95 ? -11.864 0.296 13.262 1.00 86.75 95 THR A C 1
ATOM 716 O O . THR A 1 95 ? -12.662 -0.287 12.528 1.00 86.75 95 THR A O 1
ATOM 719 N N . GLY A 1 96 ? -11.132 1.333 12.855 1.00 91.88 96 GLY A N 1
ATOM 720 C CA . GLY A 1 96 ? -11.063 1.742 11.452 1.00 91.88 96 GLY A CA 1
ATOM 721 C C . GLY A 1 96 ? -10.347 0.689 10.600 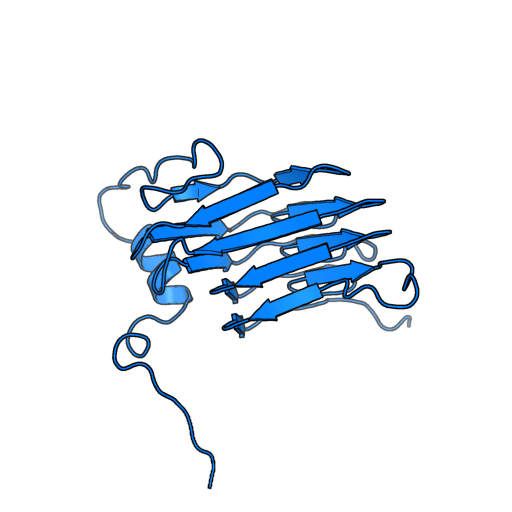1.00 91.88 96 GLY A C 1
ATOM 722 O O . GLY A 1 96 ? -9.399 0.062 11.063 1.00 91.88 96 GLY A O 1
ATOM 723 N N . MET A 1 97 ? -10.799 0.479 9.362 1.00 93.44 97 MET A N 1
ATOM 724 C CA . MET A 1 97 ? -10.279 -0.580 8.489 1.00 93.44 97 MET A CA 1
ATOM 725 C C . MET A 1 97 ? -10.017 -0.096 7.066 1.00 93.44 97 MET A C 1
ATOM 727 O O . MET A 1 97 ? -10.754 0.729 6.525 1.00 93.44 97 MET A O 1
ATOM 731 N N . THR A 1 98 ? -9.014 -0.688 6.413 1.00 95.44 98 THR A N 1
ATOM 732 C CA . THR A 1 98 ? -8.809 -0.536 4.964 1.00 95.44 98 THR A CA 1
ATOM 733 C C . THR A 1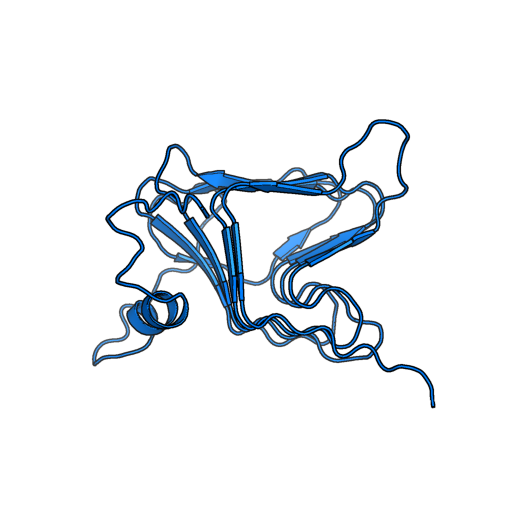 98 ? -9.013 -1.854 4.218 1.00 95.44 98 THR A C 1
ATOM 735 O O . THR A 1 98 ? -8.509 -2.900 4.628 1.00 95.44 98 THR A O 1
ATOM 738 N N . LEU A 1 99 ? -9.708 -1.814 3.080 1.00 95.88 99 LEU A N 1
ATOM 739 C CA . LEU A 1 99 ? -9.914 -2.956 2.188 1.00 95.88 99 LEU A CA 1
ATOM 740 C C . LEU A 1 99 ? -9.346 -2.677 0.792 1.00 95.88 99 LEU A C 1
ATOM 742 O O . LEU A 1 99 ? -9.787 -1.761 0.109 1.00 95.88 99 LEU A O 1
ATOM 746 N N . PHE A 1 100 ? -8.445 -3.544 0.335 1.00 96.88 100 PHE A N 1
ATOM 747 C CA . PHE A 1 100 ? -8.024 -3.666 -1.058 1.00 96.88 100 PHE A CA 1
ATOM 748 C C . PHE A 1 100 ? -8.640 -4.930 -1.662 1.00 96.88 100 PHE A C 1
ATOM 750 O O . PHE A 1 100 ? -8.200 -6.041 -1.338 1.00 96.88 100 PHE A O 1
ATOM 757 N N . ALA A 1 101 ? -9.647 -4.789 -2.525 1.00 96.12 101 ALA A N 1
ATOM 758 C CA . ALA A 1 101 ? -10.388 -5.920 -3.082 1.00 96.12 101 ALA A CA 1
ATOM 759 C C . ALA A 1 101 ? -10.378 -5.967 -4.615 1.00 96.12 101 ALA A C 1
ATOM 761 O O . ALA A 1 101 ? -10.675 -4.976 -5.265 1.00 96.12 101 ALA A O 1
ATOM 762 N N . ASN A 1 102 ? -10.105 -7.134 -5.200 1.00 95.38 102 ASN A N 1
ATOM 763 C CA . ASN A 1 102 ? -10.247 -7.387 -6.643 1.00 95.38 102 ASN A CA 1
ATOM 764 C C . ASN A 1 102 ? -9.478 -6.413 -7.560 1.00 95.38 102 ASN A C 1
ATOM 766 O O . ASN A 1 102 ? -9.841 -6.229 -8.722 1.00 95.38 102 ASN A O 1
ATOM 770 N N . ASN A 1 103 ? -8.409 -5.785 -7.068 1.00 96.50 103 ASN A N 1
ATOM 771 C CA . ASN A 1 103 ? -7.590 -4.9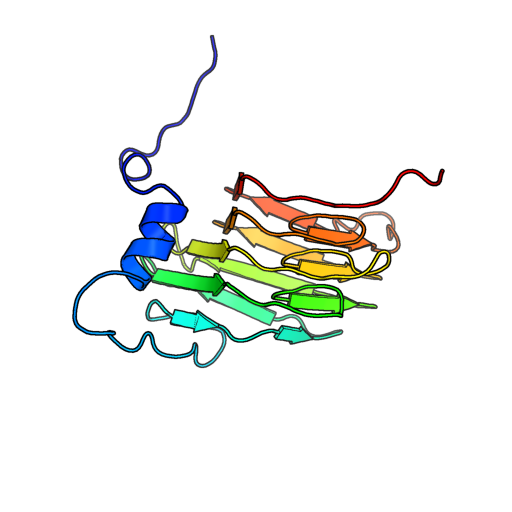13 -7.900 1.00 96.50 103 ASN A CA 1
ATOM 772 C C . ASN A 1 103 ? -6.693 -5.774 -8.791 1.00 96.50 103 ASN A C 1
ATOM 774 O O . ASN A 1 103 ? -6.005 -6.676 -8.309 1.00 96.50 103 ASN A O 1
ATOM 778 N N . THR A 1 104 ? -6.725 -5.514 -10.093 1.00 95.88 104 THR A N 1
ATOM 779 C CA . THR A 1 104 ? -6.060 -6.321 -11.111 1.00 95.88 104 THR A CA 1
ATOM 780 C C . THR A 1 104 ? -5.115 -5.463 -11.936 1.00 95.88 104 THR A C 1
ATOM 782 O O . THR A 1 104 ? -5.524 -4.464 -12.529 1.00 95.88 104 THR A O 1
ATOM 785 N N . VAL A 1 105 ? -3.855 -5.888 -12.035 1.00 95.44 105 VAL A N 1
ATOM 786 C CA . VAL A 1 105 ? -2.898 -5.340 -13.000 1.00 95.44 105 VAL A CA 1
ATOM 787 C C . VAL A 1 105 ? -2.492 -6.411 -14.002 1.00 95.44 105 VAL A C 1
ATOM 789 O O . VAL A 1 105 ? -2.006 -7.476 -13.626 1.00 95.44 105 VAL A O 1
ATOM 792 N N . SER A 1 106 ? -2.717 -6.158 -15.290 1.00 91.12 106 SER A N 1
ATOM 793 C CA . SER A 1 106 ? -2.392 -7.101 -16.370 1.00 91.12 106 SER A CA 1
ATOM 794 C C . SER A 1 106 ? -1.020 -6.812 -16.971 1.00 91.12 106 SER A C 1
ATOM 796 O O . SER A 1 106 ? -0.670 -5.648 -17.129 1.00 91.12 106 SER A O 1
ATOM 798 N N . GLY A 1 107 ? -0.294 -7.842 -17.403 1.00 89.38 107 GLY A N 1
ATOM 799 C CA . GLY A 1 107 ? 1.025 -7.713 -18.034 1.00 89.38 107 GLY A CA 1
ATOM 800 C C . GLY A 1 107 ? 2.144 -8.232 -17.135 1.00 89.38 107 GLY A C 1
ATOM 801 O O . GLY A 1 107 ? 2.136 -8.008 -15.930 1.00 89.38 107 GLY A O 1
ATOM 802 N N . GLU A 1 108 ? 3.100 -8.940 -17.732 1.00 85.81 108 GLU A N 1
ATOM 803 C CA . GLU A 1 108 ? 4.136 -9.705 -17.019 1.00 85.81 108 GLU A CA 1
ATOM 804 C C . GLU A 1 108 ? 5.036 -8.844 -16.122 1.00 85.81 108 GLU A C 1
ATOM 806 O O . GLU A 1 108 ? 5.498 -9.299 -15.081 1.00 85.81 108 GLU A O 1
ATOM 811 N N . TYR A 1 109 ? 5.238 -7.578 -16.485 1.00 88.44 109 TYR A N 1
ATOM 812 C CA . TYR A 1 109 ? 6.077 -6.645 -15.727 1.00 88.44 109 TYR A CA 1
ATOM 813 C C . TYR A 1 109 ? 5.290 -5.761 -14.752 1.00 88.44 109 TYR A C 1
ATOM 815 O O . TYR A 1 109 ? 5.879 -4.909 -14.084 1.00 88.44 109 TYR A O 1
ATOM 823 N N . ASN A 1 110 ? 3.972 -5.956 -14.660 1.00 93.50 110 ASN A N 1
ATOM 824 C CA . ASN A 1 110 ? 3.120 -5.198 -13.757 1.00 93.50 110 ASN A CA 1
ATOM 825 C C . ASN A 1 110 ? 2.934 -5.946 -12.441 1.00 93.50 110 ASN A C 1
ATOM 827 O O . ASN A 1 110 ? 2.352 -7.029 -12.389 1.00 93.50 110 ASN A O 1
ATOM 831 N N . ASN A 1 111 ? 3.422 -5.337 -11.368 1.00 95.00 111 ASN A N 1
ATOM 832 C CA . ASN A 1 111 ? 3.511 -5.938 -10.044 1.00 95.00 111 ASN A CA 1
ATOM 833 C C . ASN A 1 111 ? 2.520 -5.276 -9.078 1.00 95.00 111 ASN A C 1
ATOM 835 O O . ASN A 1 111 ? 2.048 -4.166 -9.329 1.00 95.00 111 ASN A O 1
ATOM 839 N N . GLY A 1 112 ? 2.248 -5.912 -7.939 1.00 95.69 112 GLY A N 1
ATOM 840 C CA . GLY A 1 112 ? 1.489 -5.273 -6.865 1.00 95.69 112 GLY A CA 1
ATOM 841 C C . GLY A 1 112 ? 0.022 -5.081 -7.226 1.00 95.69 112 GLY A C 1
ATOM 842 O O . GLY A 1 112 ? -0.406 -3.951 -7.444 1.00 95.69 112 GLY A O 1
ATOM 843 N N . GLY A 1 113 ? -0.751 -6.167 -7.325 1.00 96.81 113 GLY A N 1
ATOM 844 C CA . GLY A 1 113 ? -2.134 -6.127 -7.829 1.00 96.81 113 GLY A CA 1
ATOM 845 C C . GLY A 1 113 ? -3.005 -5.070 -7.149 1.00 96.81 113 GLY A C 1
ATOM 846 O O . GLY A 1 113 ? -3.779 -4.400 -7.824 1.00 96.81 113 GLY A O 1
ATOM 847 N N . ALA A 1 114 ? -2.789 -4.823 -5.854 1.00 97.81 114 ALA A N 1
ATOM 848 C CA . ALA A 1 114 ? -3.299 -3.641 -5.166 1.00 97.81 114 ALA A CA 1
ATOM 849 C C . ALA A 1 114 ? -2.249 -2.530 -5.059 1.00 97.81 114 ALA A C 1
ATOM 851 O O . ALA A 1 114 ? -2.475 -1.429 -5.555 1.00 97.81 114 ALA A O 1
ATOM 852 N N . ILE A 1 115 ? -1.119 -2.802 -4.404 1.00 97.62 115 ILE A N 1
ATOM 853 C CA . ILE A 1 115 ? -0.115 -1.790 -4.066 1.00 97.62 115 ILE A CA 1
ATOM 854 C C . ILE A 1 115 ? 1.214 -2.125 -4.720 1.00 97.62 115 ILE A C 1
ATOM 856 O O . ILE A 1 115 ? 1.729 -3.233 -4.586 1.00 97.62 115 ILE A O 1
ATOM 860 N N . PHE A 1 116 ? 1.817 -1.127 -5.342 1.00 96.25 116 PHE A N 1
ATOM 861 C CA . PHE A 1 116 ? 3.174 -1.187 -5.849 1.00 96.25 116 PHE A CA 1
ATOM 862 C C . PHE A 1 116 ? 4.024 -0.077 -5.231 1.00 96.25 116 PHE A C 1
ATOM 864 O O . PHE A 1 116 ? 3.555 1.049 -5.118 1.00 96.25 116 PHE A O 1
ATOM 871 N N . ALA A 1 117 ? 5.257 -0.387 -4.839 1.00 90.50 117 ALA A N 1
ATOM 872 C CA . ALA A 1 117 ? 6.220 0.540 -4.252 1.00 90.50 117 ALA A CA 1
ATOM 873 C C . ALA A 1 117 ? 7.655 0.205 -4.701 1.00 90.50 117 ALA A C 1
ATOM 875 O O . ALA A 1 117 ? 7.979 -0.971 -4.881 1.00 90.50 117 ALA A O 1
ATOM 876 N N . LYS A 1 118 ? 8.544 1.199 -4.847 1.00 87.31 118 LYS A N 1
ATOM 877 C CA . LYS A 1 118 ? 10.000 0.955 -4.942 1.00 87.31 118 LYS A CA 1
ATOM 878 C C . LYS A 1 118 ? 10.871 2.136 -4.478 1.00 87.31 118 LYS A C 1
ATOM 880 O O . LYS A 1 118 ? 10.368 3.244 -4.316 1.00 87.31 118 LYS A O 1
ATOM 885 N N . GLU A 1 119 ? 12.162 1.865 -4.293 1.00 79.31 119 GLU A N 1
ATOM 886 C CA . GLU A 1 119 ? 13.359 2.739 -4.206 1.00 79.31 119 GLU A CA 1
ATOM 887 C C . GLU A 1 119 ? 13.301 4.010 -3.324 1.00 79.31 119 GLU A C 1
ATOM 889 O O . GLU A 1 119 ? 13.822 5.060 -3.680 1.00 79.31 119 GLU A O 1
ATOM 894 N N . ASN A 1 120 ? 12.580 3.954 -2.209 1.00 73.06 120 ASN A N 1
ATOM 895 C CA . ASN A 1 120 ? 13.111 4.130 -0.836 1.00 73.06 120 ASN A CA 1
ATOM 896 C C . ASN A 1 120 ? 11.900 4.033 0.088 1.00 73.06 120 ASN A C 1
ATOM 898 O O . ASN A 1 120 ? 11.445 4.999 0.689 1.00 73.06 120 ASN A O 1
ATOM 902 N N . SER A 1 121 ? 11.262 2.869 -0.030 1.00 75.81 121 SER A N 1
ATOM 903 C CA . SER A 1 121 ? 9.847 2.677 0.220 1.00 75.81 121 SER A CA 1
ATOM 904 C C . SER A 1 121 ? 9.568 2.517 1.714 1.00 75.81 121 SER A C 1
ATOM 906 O O . SER A 1 121 ? 9.974 1.484 2.184 1.00 75.81 121 SER A O 1
ATOM 908 N N . THR A 1 122 ? 8.857 3.365 2.464 1.00 79.19 122 THR A N 1
ATOM 909 C CA . THR A 1 122 ? 8.382 2.989 3.824 1.00 79.19 122 THR A CA 1
ATOM 910 C C . THR A 1 122 ? 6.862 2.867 3.839 1.00 79.19 122 THR A C 1
ATOM 912 O O . THR A 1 122 ? 6.140 3.865 3.880 1.00 79.19 122 THR A O 1
ATOM 915 N N . LEU A 1 123 ? 6.349 1.635 3.793 1.00 89.62 123 LEU A N 1
ATOM 916 C CA . LEU A 1 123 ? 4.912 1.364 3.861 1.00 89.62 123 LEU A CA 1
ATOM 917 C C . LEU A 1 123 ? 4.514 0.878 5.251 1.00 89.62 123 LEU A C 1
ATOM 919 O O . LEU A 1 123 ? 4.935 -0.197 5.669 1.00 89.62 123 LEU A O 1
ATOM 923 N N . ASN A 1 124 ? 3.652 1.628 5.932 1.00 93.94 124 ASN A N 1
ATOM 924 C CA . ASN A 1 124 ? 3.099 1.276 7.237 1.00 93.94 124 ASN A CA 1
ATOM 925 C C . ASN A 1 124 ? 1.597 1.054 7.105 1.00 93.94 124 ASN A C 1
ATOM 927 O O . ASN A 1 124 ? 0.825 2.001 6.995 1.00 93.94 124 ASN A O 1
ATOM 931 N N . LEU A 1 125 ? 1.181 -0.206 7.103 1.00 95.94 125 LEU A N 1
ATOM 932 C CA . LEU A 1 125 ? -0.211 -0.588 6.917 1.00 95.94 125 LEU A CA 1
ATOM 933 C C . LEU A 1 125 ? -0.716 -1.267 8.184 1.00 95.94 125 LEU A C 1
ATOM 935 O O . LEU A 1 125 ? -0.153 -2.273 8.620 1.00 95.94 125 LEU A O 1
ATOM 939 N N . THR A 1 126 ? -1.777 -0.733 8.766 1.00 96.06 126 THR A N 1
ATOM 940 C CA . THR A 1 126 ? -2.405 -1.288 9.966 1.00 96.06 126 THR A CA 1
ATOM 941 C C . THR A 1 126 ? -3.884 -1.514 9.690 1.00 96.06 126 THR A C 1
ATOM 943 O O . THR A 1 126 ? -4.495 -0.708 8.992 1.00 96.06 126 THR A O 1
ATOM 946 N N . ASP A 1 127 ? -4.435 -2.622 10.190 1.00 95.50 127 ASP A N 1
ATOM 947 C CA . ASP A 1 127 ? -5.870 -2.922 10.098 1.00 95.50 127 ASP A CA 1
ATOM 948 C C . ASP A 1 127 ? -6.367 -2.977 8.643 1.00 95.50 127 ASP A C 1
ATOM 950 O O . ASP A 1 127 ? -7.284 -2.280 8.201 1.00 95.50 127 ASP A O 1
ATOM 954 N N . VAL A 1 128 ? -5.697 -3.828 7.858 1.00 96.38 128 VAL A N 1
ATOM 955 C CA . VAL A 1 128 ? -5.856 -3.891 6.401 1.00 96.38 128 VAL A CA 1
ATOM 956 C C . VAL A 1 128 ? -6.209 -5.288 5.898 1.00 96.38 128 VAL A C 1
ATOM 958 O O . VAL A 1 128 ? -5.658 -6.306 6.321 1.00 96.38 128 VAL A O 1
ATOM 961 N N . ILE A 1 129 ? -7.109 -5.349 4.921 1.00 96.19 129 ILE A N 1
ATOM 962 C CA . ILE A 1 129 ? -7.488 -6.577 4.226 1.00 96.19 129 ILE A CA 1
ATOM 963 C C . ILE A 1 129 ? -7.108 -6.459 2.752 1.00 96.19 129 ILE A C 1
ATOM 965 O O . ILE A 1 129 ? -7.536 -5.541 2.063 1.00 96.19 129 ILE A O 1
ATOM 969 N N . PHE A 1 130 ? -6.371 -7.442 2.246 1.00 97.44 130 PHE A N 1
ATOM 970 C CA . PHE A 1 130 ? -6.116 -7.648 0.823 1.00 97.44 130 PHE A CA 1
ATOM 971 C C . PHE A 1 130 ? -6.856 -8.899 0.359 1.00 97.44 130 PHE A C 1
ATOM 973 O O . PHE A 1 130 ? -6.497 -10.010 0.764 1.00 97.44 130 PHE A O 1
ATOM 980 N N . SER A 1 131 ? -7.863 -8.748 -0.500 1.00 96.06 131 SER A N 1
ATOM 981 C CA . SER A 1 131 ? -8.684 -9.860 -0.984 1.00 96.06 131 SER A CA 1
ATOM 982 C C . SER A 1 131 ? -8.786 -9.892 -2.506 1.00 96.06 131 SER A C 1
ATOM 984 O O . SER A 1 131 ? -9.274 -8.946 -3.107 1.00 96.06 131 SER A O 1
ATOM 986 N N . GLY A 1 132 ? -8.413 -11.000 -3.144 1.00 95.06 132 GLY A N 1
ATOM 987 C CA . GLY A 1 132 ? -8.678 -11.194 -4.575 1.00 95.06 132 GLY A CA 1
ATOM 988 C C . GLY A 1 132 ? -7.867 -10.294 -5.511 1.00 95.06 132 GLY A C 1
ATOM 989 O O . GLY A 1 132 ? -8.252 -10.138 -6.662 1.00 95.06 132 GLY A O 1
ATOM 990 N N . ASN A 1 133 ? -6.780 -9.671 -5.045 1.00 97.44 133 ASN A N 1
ATOM 991 C CA . ASN A 1 133 ? -5.962 -8.809 -5.898 1.00 97.44 133 ASN A CA 1
ATOM 992 C C . ASN A 1 133 ? -5.046 -9.649 -6.796 1.00 97.44 133 ASN A C 1
ATOM 994 O O . ASN A 1 133 ? -4.488 -10.658 -6.354 1.00 97.44 133 ASN A O 1
ATOM 998 N N . VAL A 1 134 ? -4.886 -9.241 -8.051 1.00 97.00 134 VAL A N 1
ATOM 999 C CA . VAL A 1 134 ? -4.167 -10.007 -9.071 1.00 97.00 134 VAL A CA 1
ATOM 1000 C C . VAL A 1 134 ? -3.098 -9.144 -9.732 1.00 97.00 134 VAL A C 1
ATOM 1002 O O . VAL A 1 134 ? -3.381 -8.062 -10.238 1.00 97.00 134 VAL A O 1
ATOM 1005 N N . ALA A 1 135 ? -1.866 -9.642 -9.771 1.00 96.50 135 ALA A N 1
ATOM 1006 C CA . ALA A 1 135 ? -0.772 -9.058 -10.538 1.00 96.50 135 ALA A CA 1
ATOM 1007 C C . ALA A 1 135 ? -0.375 -9.972 -11.697 1.00 96.50 135 ALA A C 1
ATOM 1009 O O . ALA A 1 135 ? -0.323 -11.193 -11.541 1.00 96.50 135 ALA A O 1
ATOM 1010 N N . GLY A 1 136 ? -0.066 -9.385 -12.852 1.00 94.00 136 GLY A N 1
ATOM 1011 C CA . GLY A 1 136 ? 0.517 -10.101 -13.984 1.00 94.00 136 GLY A CA 1
ATOM 1012 C C . GLY A 1 136 ? 1.958 -10.549 -13.720 1.00 94.00 136 GLY A C 1
ATOM 1013 O O . GLY A 1 136 ? 2.346 -11.621 -14.176 1.00 94.00 136 GLY A O 1
ATOM 1014 N N . GLY A 1 137 ? 2.709 -9.764 -12.947 1.00 92.88 137 GLY A N 1
ATOM 1015 C CA . GLY A 1 137 ? 4.049 -10.073 -12.458 1.00 92.88 137 GLY A CA 1
ATOM 1016 C C . GLY A 1 137 ? 4.052 -10.534 -11.000 1.00 92.88 137 GLY A C 1
ATOM 1017 O O . GLY A 1 137 ? 3.315 -11.437 -10.605 1.00 92.88 137 GLY A O 1
ATOM 1018 N N . TYR A 1 138 ? 4.903 -9.911 -10.189 1.00 93.44 138 TYR A N 1
ATOM 1019 C CA . TYR A 1 138 ? 5.136 -10.221 -8.781 1.00 93.44 138 TYR A CA 1
ATOM 1020 C C . TYR A 1 138 ? 4.159 -9.518 -7.833 1.00 93.44 138 TYR A C 1
ATOM 1022 O O . TYR A 1 138 ? 3.623 -8.451 -8.124 1.00 93.44 138 TYR A O 1
ATOM 1030 N N . GLY A 1 139 ? 3.984 -10.092 -6.639 1.00 93.88 139 GLY A N 1
ATOM 1031 C CA . GLY A 1 139 ? 3.244 -9.460 -5.546 1.00 93.88 139 GLY A CA 1
ATOM 1032 C C . GLY A 1 139 ? 1.754 -9.289 -5.843 1.00 93.88 139 GLY A C 1
ATOM 1033 O O . GLY A 1 139 ? 1.298 -8.191 -6.135 1.00 93.88 139 GLY A O 1
ATOM 1034 N N . GLY A 1 140 ? 0.970 -10.368 -5.742 1.00 95.56 140 GLY A N 1
ATOM 1035 C CA . GLY A 1 140 ? -0.460 -10.336 -6.080 1.00 95.56 140 GLY A CA 1
ATOM 1036 C C . GLY A 1 140 ? -1.256 -9.266 -5.326 1.00 95.56 140 GLY A C 1
ATOM 1037 O O . GLY A 1 140 ? -2.124 -8.625 -5.899 1.00 95.56 140 GLY A O 1
ATOM 1038 N N . ALA A 1 141 ? -0.913 -9.015 -4.061 1.00 97.06 141 ALA A N 1
ATOM 1039 C CA . ALA A 1 141 ? -1.445 -7.890 -3.291 1.00 97.06 141 ALA A CA 1
ATOM 1040 C C . ALA A 1 141 ? -0.496 -6.690 -3.320 1.00 97.06 141 ALA A C 1
ATOM 1042 O O . ALA A 1 141 ? -0.846 -5.630 -3.829 1.00 97.06 141 ALA A O 1
ATOM 1043 N N . ILE A 1 142 ? 0.701 -6.873 -2.765 1.00 97.62 142 ILE A N 1
ATOM 1044 C CA . ILE A 1 142 ? 1.700 -5.826 -2.588 1.00 97.62 142 ILE A CA 1
ATOM 1045 C C . ILE A 1 142 ? 2.982 -6.270 -3.275 1.00 97.62 142 ILE A C 1
ATOM 1047 O O . ILE A 1 142 ? 3.412 -7.414 -3.110 1.00 97.62 142 ILE A O 1
ATOM 1051 N N . TYR A 1 143 ? 3.613 -5.350 -3.987 1.00 95.38 143 TYR A N 1
ATOM 1052 C CA . TYR A 1 143 ? 5.004 -5.461 -4.392 1.00 95.38 143 TYR A CA 1
ATOM 1053 C C . TYR A 1 143 ? 5.763 -4.236 -3.885 1.00 95.38 143 TYR A C 1
ATOM 1055 O O . TYR A 1 143 ? 5.411 -3.117 -4.247 1.00 95.38 143 TYR A O 1
ATOM 1063 N N . SER A 1 144 ? 6.783 -4.451 -3.052 1.00 91.88 144 SER A N 1
ATOM 1064 C CA . SER A 1 144 ? 7.696 -3.409 -2.571 1.00 91.88 144 SER A CA 1
ATOM 1065 C C . SER A 1 144 ? 9.124 -3.782 -2.954 1.00 91.88 144 SER A C 1
ATOM 1067 O O . SER A 1 144 ? 9.539 -4.919 -2.732 1.00 91.88 144 SER A O 1
ATOM 1069 N N . SER A 1 145 ? 9.852 -2.844 -3.556 1.00 84.25 145 SER A N 1
ATOM 1070 C CA . SER A 1 145 ? 11.226 -3.036 -4.033 1.00 84.25 145 SER A CA 1
ATOM 1071 C C . SER A 1 145 ? 12.114 -1.852 -3.627 1.00 84.25 145 SER A C 1
ATOM 1073 O O . SER A 1 145 ? 12.519 -1.056 -4.475 1.00 84.25 145 SER A O 1
ATOM 1075 N N . GLY A 1 146 ? 12.379 -1.678 -2.331 1.00 75.62 146 GLY A N 1
ATOM 1076 C CA . GLY A 1 146 ? 13.347 -0.687 -1.840 1.00 75.62 146 GLY A CA 1
ATOM 1077 C C . GLY A 1 146 ? 14.808 -1.108 -2.055 1.00 75.62 146 GLY A C 1
ATOM 1078 O O . GLY A 1 146 ? 15.095 -2.253 -2.408 1.00 75.62 146 GLY A O 1
ATOM 1079 N N . THR A 1 147 ? 15.744 -0.168 -1.881 1.00 67.69 147 THR A N 1
ATOM 1080 C CA . THR A 1 147 ? 17.195 -0.383 -2.064 1.00 67.69 147 THR A CA 1
ATOM 1081 C C . THR A 1 147 ? 17.860 -1.124 -0.903 1.00 67.69 147 THR A C 1
ATOM 1083 O O . THR A 1 147 ? 19.058 -1.389 -0.973 1.00 67.69 147 THR A O 1
ATOM 1086 N N . ASN A 1 148 ? 17.108 -1.528 0.129 1.00 57.78 148 ASN A N 1
ATOM 1087 C CA . ASN A 1 148 ? 17.652 -2.079 1.373 1.00 57.78 148 ASN A CA 1
ATOM 1088 C C . ASN A 1 148 ? 18.705 -1.149 1.999 1.00 57.78 148 ASN A C 1
ATOM 1090 O O . ASN A 1 148 ? 19.796 -1.599 2.371 1.00 57.78 148 ASN A O 1
ATOM 1094 N N . ASP A 1 149 ? 18.396 0.148 2.115 1.00 66.25 149 ASP A N 1
ATOM 1095 C CA . ASP A 1 149 ? 19.226 1.060 2.902 1.00 66.25 149 ASP A CA 1
ATOM 1096 C C . ASP A 1 149 ? 19.396 0.446 4.303 1.00 66.25 149 ASP A C 1
ATOM 1098 O O . ASP A 1 149 ? 18.428 0.054 4.962 1.00 66.25 149 ASP A O 1
ATOM 1102 N N . THR A 1 150 ? 20.646 0.244 4.727 1.00 59.72 150 THR A N 1
ATOM 1103 C CA . THR A 1 150 ? 20.950 -0.603 5.888 1.00 59.72 150 THR A CA 1
ATOM 1104 C C . THR A 1 150 ? 20.310 -0.016 7.148 1.00 59.72 150 THR A C 1
ATOM 1106 O O . THR A 1 150 ? 20.752 1.017 7.642 1.00 59.72 150 THR A O 1
ATOM 1109 N N . GLY A 1 151 ? 19.276 -0.685 7.672 1.00 60.66 151 GLY A N 1
ATOM 1110 C CA . GLY A 1 151 ? 18.529 -0.260 8.861 1.00 60.66 151 GLY A CA 1
ATOM 1111 C C . GLY A 1 151 ? 17.110 0.275 8.611 1.00 60.66 151 GLY A C 1
ATOM 1112 O O . GLY A 1 151 ? 16.409 0.526 9.591 1.00 60.66 151 GLY A O 1
ATOM 1113 N N . ALA A 1 152 ? 16.656 0.412 7.359 1.00 68.81 152 ALA A N 1
ATOM 1114 C CA . ALA A 1 152 ? 15.282 0.809 7.030 1.00 68.81 152 ALA A CA 1
ATOM 1115 C C . ALA A 1 152 ? 14.354 -0.412 6.846 1.00 68.81 152 ALA A C 1
ATOM 1117 O O . ALA A 1 152 ? 14.744 -1.421 6.259 1.00 68.81 152 ALA A O 1
ATOM 1118 N N . ILE A 1 153 ? 13.125 -0.336 7.375 1.00 73.00 153 ILE A N 1
ATOM 1119 C CA . ILE A 1 153 ? 12.070 -1.337 7.135 1.00 73.00 153 ILE A CA 1
ATOM 1120 C C . ILE A 1 153 ? 11.180 -0.820 6.012 1.00 73.00 153 ILE A C 1
ATOM 1122 O O . ILE A 1 153 ? 10.410 0.111 6.232 1.00 73.00 153 ILE A O 1
ATOM 1126 N N . ASP A 1 154 ? 11.221 -1.477 4.854 1.00 84.94 154 ASP A N 1
ATOM 1127 C CA . ASP A 1 154 ? 10.488 -0.968 3.693 1.00 84.94 154 ASP A CA 1
ATOM 1128 C C . ASP A 1 154 ? 8.972 -1.259 3.728 1.00 84.94 154 ASP A C 1
ATOM 1130 O O . ASP A 1 154 ? 8.153 -0.629 3.052 1.00 84.94 154 ASP A O 1
ATOM 1134 N N . LEU A 1 155 ? 8.570 -2.267 4.504 1.00 91.19 155 LEU A N 1
ATOM 1135 C CA . LEU A 1 155 ? 7.182 -2.700 4.614 1.00 91.19 155 LEU A CA 1
ATOM 1136 C C . LEU A 1 155 ? 6.891 -3.223 6.019 1.00 91.19 155 LEU A C 1
ATOM 1138 O O . LEU A 1 155 ? 7.393 -4.269 6.433 1.00 91.19 155 LEU A O 1
ATOM 1142 N N . ARG A 1 156 ? 6.006 -2.526 6.727 1.00 93.12 156 ARG A N 1
ATOM 1143 C CA . ARG A 1 156 ? 5.396 -2.963 7.976 1.00 93.12 156 ARG A CA 1
ATOM 1144 C C . ARG A 1 156 ? 3.899 -3.129 7.768 1.00 93.12 156 ARG A C 1
ATOM 1146 O O . ARG A 1 156 ? 3.190 -2.177 7.465 1.00 93.12 156 ARG A O 1
ATOM 1153 N N . VAL A 1 157 ? 3.415 -4.348 7.982 1.00 95.25 157 VAL A N 1
ATOM 1154 C CA . VAL A 1 157 ? 1.988 -4.668 7.925 1.00 95.25 157 VAL A CA 1
ATOM 1155 C C . VAL A 1 157 ? 1.564 -5.282 9.256 1.00 95.25 157 VAL A C 1
ATOM 1157 O O . VAL A 1 157 ? 2.112 -6.306 9.663 1.00 95.25 157 VAL A O 1
ATOM 1160 N N . THR A 1 158 ? 0.608 -4.657 9.941 1.00 94.94 158 THR A N 1
ATOM 1161 C CA . THR A 1 158 ? 0.119 -5.070 11.266 1.00 94.94 158 THR A CA 1
ATOM 1162 C C . THR A 1 158 ? -1.384 -5.330 11.213 1.00 94.94 158 THR A C 1
ATOM 1164 O O . THR A 1 158 ? -2.112 -4.606 10.546 1.00 94.94 158 THR A O 1
ATOM 1167 N N . ASN A 1 159 ? -1.837 -6.378 11.906 1.00 94.75 159 ASN A N 1
ATOM 1168 C CA . ASN A 1 159 ? -3.235 -6.823 11.932 1.00 94.75 159 ASN A CA 1
ATOM 1169 C C . ASN A 1 159 ? -3.879 -6.898 10.535 1.00 94.75 159 ASN A C 1
ATOM 1171 O O . ASN A 1 159 ? -4.839 -6.198 10.222 1.00 94.75 159 ASN A O 1
ATOM 1175 N N . ALA A 1 160 ? -3.299 -7.732 9.670 1.00 94.19 160 ALA A N 1
ATOM 1176 C CA . ALA A 1 160 ? -3.723 -7.826 8.282 1.00 94.19 160 ALA A CA 1
ATOM 1177 C C . ALA A 1 160 ? -4.210 -9.211 7.875 1.00 94.19 160 ALA A C 1
ATOM 1179 O O . ALA A 1 160 ? -3.747 -10.239 8.374 1.00 94.19 160 ALA A O 1
ATOM 1180 N N . VAL A 1 161 ? -5.099 -9.220 6.883 1.00 94.94 161 VAL A N 1
ATOM 1181 C CA . VAL A 1 161 ? -5.579 -10.432 6.217 1.00 94.94 161 VAL A CA 1
ATOM 1182 C C . VAL A 1 161 ? -5.206 -10.379 4.742 1.00 94.94 161 VAL A C 1
ATOM 1184 O O . VAL A 1 161 ? -5.582 -9.451 4.035 1.00 94.94 161 VAL A O 1
ATOM 1187 N N . PHE A 1 162 ? -4.533 -11.420 4.254 1.00 95.19 162 PHE A N 1
ATOM 1188 C CA . PHE A 1 162 ? -4.298 -11.640 2.827 1.00 95.19 162 PHE A CA 1
ATOM 1189 C C . PHE A 1 162 ? -5.072 -12.880 2.385 1.00 95.19 162 PHE A C 1
ATOM 1191 O O . PHE A 1 162 ? -4.820 -13.982 2.872 1.00 95.19 162 PHE A O 1
ATOM 1198 N N . ARG A 1 163 ? -6.013 -12.718 1.453 1.00 93.38 163 ARG A N 1
ATOM 1199 C CA . ARG A 1 163 ? -6.855 -13.803 0.945 1.00 93.38 163 ARG A CA 1
ATOM 1200 C C . ARG A 1 163 ? -6.907 -13.780 -0.576 1.00 93.38 163 ARG A C 1
ATOM 1202 O O . ARG A 1 163 ? -7.242 -12.764 -1.166 1.00 93.38 163 ARG A O 1
ATOM 1209 N N . ASN A 1 164 ? -6.645 -14.919 -1.211 1.00 94.62 164 ASN A N 1
ATOM 1210 C CA . ASN A 1 164 ? -6.822 -15.106 -2.657 1.00 94.62 164 ASN A CA 1
ATOM 1211 C C . ASN A 1 164 ? -6.105 -14.056 -3.528 1.00 94.62 164 ASN A C 1
ATOM 1213 O O . ASN A 1 164 ? -6.607 -13.703 -4.588 1.00 94.62 164 ASN A O 1
ATOM 1217 N N . ASN A 1 165 ? -4.961 -13.531 -3.083 1.00 95.50 165 ASN A N 1
ATOM 1218 C CA . ASN A 1 165 ? -4.169 -12.620 -3.905 1.00 95.50 165 ASN A CA 1
ATOM 1219 C C . ASN A 1 165 ? -3.214 -13.436 -4.784 1.00 95.50 165 ASN A C 1
ATOM 1221 O O . ASN A 1 165 ? -2.546 -14.336 -4.273 1.00 95.50 165 ASN A O 1
ATOM 1225 N N . ILE A 1 166 ? -3.147 -13.136 -6.080 1.00 95.75 166 ILE A N 1
ATOM 1226 C CA . ILE A 1 166 ? -2.476 -13.977 -7.080 1.00 95.75 166 ILE A CA 1
ATOM 1227 C C . ILE A 1 166 ? -1.416 -13.164 -7.823 1.00 95.75 166 ILE A C 1
ATOM 1229 O O . ILE A 1 166 ? -1.705 -12.106 -8.369 1.00 95.75 166 ILE A O 1
ATOM 1233 N N . ALA A 1 167 ? -0.186 -13.668 -7.854 1.00 94.00 167 ALA A N 1
ATOM 1234 C CA . ALA A 1 167 ? 0.861 -13.207 -8.760 1.00 94.00 167 ALA A CA 1
ATOM 1235 C C . ALA A 1 167 ? 0.962 -14.225 -9.903 1.00 94.00 167 ALA A C 1
ATOM 1237 O O . ALA A 1 167 ? 1.285 -15.384 -9.653 1.00 94.00 167 ALA A O 1
ATOM 1238 N N . ASN A 1 168 ? 0.657 -13.812 -11.132 1.00 87.06 168 ASN A N 1
ATOM 1239 C CA . ASN A 1 168 ? 0.633 -14.682 -12.312 1.00 87.06 168 ASN A CA 1
ATOM 1240 C C . ASN A 1 168 ? 2.000 -14.817 -12.997 1.00 87.06 168 ASN A C 1
ATOM 1242 O O . ASN A 1 168 ? 2.051 -15.299 -14.131 1.00 87.06 168 ASN A O 1
ATOM 1246 N N . GLY A 1 169 ? 3.084 -14.406 -12.324 1.00 66.69 169 GLY A N 1
ATOM 1247 C CA . GLY A 1 169 ? 4.446 -14.491 -12.844 1.00 66.69 169 GLY A CA 1
ATOM 1248 C C . GLY A 1 169 ? 4.689 -15.842 -13.511 1.00 66.69 169 GLY A C 1
ATOM 1249 O O . GLY A 1 169 ? 4.583 -16.893 -12.875 1.00 66.69 169 GLY A O 1
ATOM 1250 N N . ARG A 1 170 ? 4.957 -15.832 -14.819 1.00 61.66 170 ARG A N 1
ATOM 1251 C CA . ARG A 1 170 ? 5.308 -17.063 -15.517 1.00 61.66 170 ARG A CA 1
ATOM 1252 C C . ARG A 1 170 ? 6.740 -17.437 -15.154 1.00 61.66 170 ARG A C 1
ATOM 1254 O O . ARG A 1 170 ? 7.659 -16.640 -15.299 1.00 61.66 170 ARG A O 1
ATOM 1261 N N . VAL A 1 171 ? 6.916 -18.691 -14.744 1.00 51.88 171 VAL A N 1
ATOM 1262 C CA . VAL A 1 171 ? 8.129 -19.455 -15.052 1.00 51.88 171 VAL A CA 1
ATOM 1263 C C . VAL A 1 171 ? 8.263 -19.437 -16.574 1.00 51.88 171 VAL A C 1
ATOM 1265 O O . VAL A 1 171 ? 7.349 -19.884 -17.271 1.00 51.88 171 VAL A O 1
ATOM 1268 N N . SER A 1 172 ? 9.348 -18.859 -17.084 1.00 46.88 172 SER A N 1
ATOM 1269 C CA . SER A 1 172 ? 9.726 -18.946 -18.495 1.00 46.88 172 SER A CA 1
ATOM 1270 C C . SER A 1 172 ? 9.629 -20.404 -18.963 1.00 46.88 172 SER A C 1
ATOM 1272 O O . SER A 1 172 ? 10.182 -21.282 -18.296 1.00 46.88 172 SER A O 1
ATOM 1274 N N . GLN A 1 173 ? 8.914 -20.655 -20.064 1.00 36.38 173 GLN A N 1
ATOM 1275 C CA . GLN A 1 173 ? 9.080 -21.896 -20.831 1.00 36.38 173 GLN A CA 1
ATOM 1276 C C . GLN A 1 173 ? 10.408 -21.857 -21.582 1.00 36.38 173 GLN A C 1
ATOM 1278 O O . GLN A 1 173 ? 10.780 -20.745 -22.023 1.00 36.38 173 GLN A O 1
#

Organism: NCBI:txid1444135

Radius of gyration: 16.14 Å; chains: 1; bounding box: 53×40×41 Å

Foldseek 3Di:
DDDDPDPPPPPPADLVNVVVVCPDDDDNPPFDEDDAQEAPAAHEYAAEEDEQDERAREFEAQHEYEHEDAEEQAAASRYEYEANAEYHYDYPDDHGAYEYYQQEHADAPHEALHEEYEAAAAYHAERYEYENRQYNHYHLHYDYYYPPPPPDDRDDYYPYYYYNRYGNNDPDD

pLDDT: mean 79.83, std 20.33, range [30.58, 97.81]

Secondary structure (DSSP, 8-state):
-------TTGGG--HHHHHHHTT-SSS----PBP-SSEESS-EEPPPEEE-S--EEEEEPTT-EEEEE--EESSS-SSEEE-SS-EEEEEESSSS-EEEEES-EE-STT---SSEEEESS-EEEEEEEEEES-EESSS-SSEEEE----TT--SEEEEEEEEES-EE--PPP-